Protein AF-A0A6C0D6E5-F1 (afdb_monomer)

Structure (mmCIF, N/CA/C/O backbone):
data_AF-A0A6C0D6E5-F1
#
_entry.id   AF-A0A6C0D6E5-F1
#
loop_
_atom_site.group_PDB
_atom_site.id
_atom_site.type_symbol
_atom_site.label_atom_id
_atom_site.label_alt_id
_atom_site.label_comp_id
_atom_site.label_asym_id
_atom_site.label_entity_id
_atom_site.label_seq_id
_atom_site.pdbx_PDB_ins_code
_atom_site.Cartn_x
_atom_site.Cartn_y
_atom_site.Cartn_z
_atom_site.occupancy
_atom_site.B_iso_or_equiv
_atom_site.auth_seq_id
_atom_site.auth_comp_id
_atom_site.auth_asym_id
_atom_site.auth_atom_id
_atom_site.pdbx_PDB_model_num
ATOM 1 N N . MET A 1 1 ? 12.173 5.783 0.478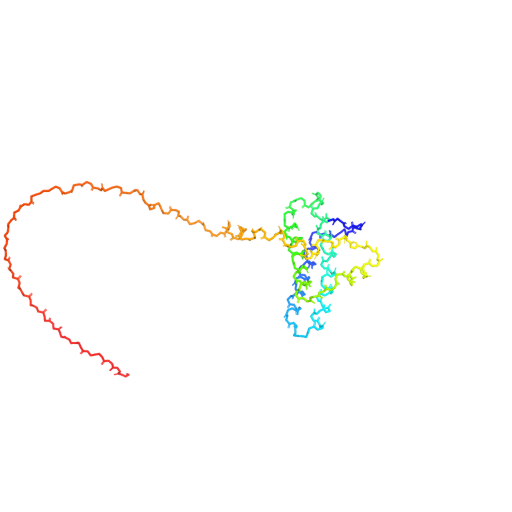 1.00 67.25 1 MET A N 1
ATOM 2 C CA . MET A 1 1 ? 13.161 4.691 0.608 1.00 67.25 1 MET A CA 1
ATOM 3 C C . MET A 1 1 ? 12.623 3.435 -0.062 1.00 67.25 1 MET A C 1
ATOM 5 O O . MET A 1 1 ? 11.403 3.321 -0.172 1.00 67.25 1 MET A O 1
ATOM 9 N N . ALA A 1 2 ? 13.518 2.569 -0.546 1.00 81.38 2 ALA A N 1
ATOM 10 C CA . ALA A 1 2 ? 13.179 1.282 -1.159 1.00 81.38 2 ALA A CA 1
ATOM 11 C C . ALA A 1 2 ? 12.972 0.198 -0.089 1.00 81.38 2 ALA A C 1
ATOM 13 O O . ALA A 1 2 ? 13.530 0.306 1.003 1.00 81.38 2 ALA A O 1
ATOM 14 N N . SER A 1 3 ? 12.185 -0.829 -0.411 1.00 89.19 3 SER A N 1
ATOM 15 C CA . SER A 1 3 ? 12.092 -2.048 0.400 1.00 89.19 3 SER A CA 1
ATOM 16 C C . SER A 1 3 ? 13.419 -2.824 0.352 1.00 89.19 3 SER A C 1
ATOM 18 O O . SER A 1 3 ? 14.113 -2.765 -0.669 1.00 89.19 3 SER A O 1
ATOM 20 N N . PRO A 1 4 ? 13.782 -3.560 1.422 1.00 89.44 4 PRO A N 1
ATOM 21 C CA . PRO A 1 4 ? 14.904 -4.499 1.383 1.00 89.44 4 PRO A CA 1
ATOM 22 C C . PRO A 1 4 ? 14.648 -5.709 0.466 1.00 89.44 4 PRO A C 1
ATOM 24 O O . PRO A 1 4 ? 15.594 -6.417 0.127 1.00 89.44 4 PRO A O 1
ATOM 27 N N . TYR A 1 5 ? 13.402 -5.930 0.034 1.00 92.69 5 TYR A N 1
ATOM 28 C CA . TYR A 1 5 ? 13.010 -7.014 -0.863 1.00 92.69 5 TYR A CA 1
ATOM 29 C C . TYR A 1 5 ? 12.548 -6.484 -2.219 1.00 92.69 5 TYR A C 1
ATOM 31 O O . TYR A 1 5 ? 12.084 -5.350 -2.358 1.00 92.69 5 TYR A O 1
ATOM 39 N N . LYS A 1 6 ? 12.684 -7.338 -3.233 1.00 92.31 6 LYS A N 1
ATOM 40 C CA . LYS A 1 6 ? 12.216 -7.082 -4.593 1.00 92.31 6 LYS A CA 1
ATOM 41 C C . LYS A 1 6 ? 10.868 -7.747 -4.813 1.00 92.31 6 LYS A C 1
ATOM 43 O O . LYS A 1 6 ? 10.671 -8.897 -4.431 1.00 92.31 6 LYS A O 1
ATOM 48 N N . TYR A 1 7 ? 9.962 -7.019 -5.448 1.00 91.81 7 TYR A N 1
ATOM 49 C CA . TYR A 1 7 ? 8.630 -7.498 -5.789 1.00 91.81 7 TYR A CA 1
ATOM 50 C C . TYR A 1 7 ? 8.609 -8.192 -7.149 1.00 91.81 7 TYR A C 1
ATOM 52 O O . TYR A 1 7 ? 7.763 -9.055 -7.360 1.00 91.81 7 TYR A O 1
ATOM 60 N N . HIS A 1 8 ? 9.509 -7.823 -8.073 1.00 93.12 8 HIS A N 1
ATOM 61 C CA . HIS A 1 8 ? 9.564 -8.382 -9.432 1.00 93.12 8 HIS A CA 1
ATOM 62 C C . HIS A 1 8 ? 8.216 -8.347 -10.178 1.00 93.12 8 HIS A C 1
ATOM 64 O O . HIS A 1 8 ? 7.939 -9.168 -11.054 1.00 93.12 8 HIS A O 1
ATOM 70 N N . ALA A 1 9 ? 7.360 -7.386 -9.834 1.00 93.12 9 ALA A N 1
ATOM 71 C CA . ALA A 1 9 ? 6.061 -7.221 -10.460 1.00 93.12 9 ALA A CA 1
ATOM 72 C C . ALA A 1 9 ? 6.204 -6.502 -11.807 1.00 93.12 9 ALA A C 1
ATOM 74 O O . ALA A 1 9 ? 7.075 -5.656 -11.989 1.00 93.12 9 ALA A O 1
ATOM 75 N N . THR A 1 10 ? 5.327 -6.803 -12.763 1.00 94.81 10 THR A N 1
ATOM 76 C CA . THR A 1 10 ? 5.278 -6.052 -14.026 1.00 94.81 10 THR A CA 1
ATOM 77 C C . THR A 1 10 ? 4.516 -4.741 -13.843 1.00 94.81 10 THR A C 1
ATOM 79 O O . THR A 1 10 ? 3.627 -4.645 -12.996 1.00 94.81 10 THR A O 1
ATOM 82 N N . ALA A 1 11 ? 4.778 -3.743 -14.694 1.00 92.50 11 ALA A N 1
ATOM 83 C CA . ALA A 1 11 ? 4.009 -2.495 -14.662 1.00 92.50 11 ALA A CA 1
ATOM 84 C C . ALA A 1 11 ? 2.496 -2.720 -14.813 1.00 92.50 11 ALA A C 1
ATOM 86 O O . ALA A 1 11 ? 1.717 -2.037 -14.160 1.00 92.50 11 ALA A O 1
ATOM 87 N N . LYS A 1 12 ? 2.068 -3.695 -15.625 1.00 94.06 12 LYS A N 1
ATOM 88 C CA . LYS A 1 12 ? 0.643 -4.028 -15.767 1.00 94.06 12 LYS A CA 1
ATOM 89 C C . LYS A 1 12 ? 0.059 -4.555 -14.452 1.00 94.06 12 LYS A C 1
ATOM 91 O O . LYS A 1 12 ? -0.959 -4.041 -14.006 1.00 94.06 12 LYS A O 1
ATOM 96 N N . ALA A 1 13 ? 0.732 -5.516 -13.819 1.00 95.25 13 ALA A N 1
ATOM 97 C CA . ALA A 1 13 ? 0.279 -6.097 -12.556 1.00 95.25 13 ALA A CA 1
ATOM 98 C C . ALA A 1 13 ? 0.186 -5.044 -11.440 1.00 95.25 13 ALA A C 1
ATOM 100 O O . ALA A 1 13 ? -0.779 -5.019 -10.685 1.00 95.25 13 ALA A O 1
ATOM 101 N N . VAL A 1 14 ? 1.155 -4.129 -11.368 1.00 95.19 14 VAL A N 1
ATOM 102 C CA . VAL A 1 14 ? 1.156 -3.046 -10.373 1.00 95.19 14 VAL A CA 1
ATOM 103 C C . VAL A 1 14 ? 0.028 -2.036 -10.616 1.00 95.19 14 VAL A C 1
ATOM 105 O O . VAL A 1 14 ? -0.578 -1.557 -9.660 1.00 95.19 14 VAL A O 1
ATOM 108 N N . MET A 1 15 ? -0.295 -1.732 -11.875 1.00 93.56 15 MET A N 1
ATOM 109 C CA . MET A 1 15 ? -1.439 -0.874 -12.211 1.00 93.56 15 MET A CA 1
ATOM 110 C C . MET A 1 15 ? -2.774 -1.528 -11.826 1.00 93.56 15 MET A C 1
ATOM 112 O O . MET A 1 15 ? -3.643 -0.868 -11.261 1.00 93.56 15 MET A O 1
ATOM 116 N N . GLU A 1 16 ? -2.936 -2.825 -12.099 1.00 95.56 16 GLU A N 1
ATOM 117 C CA . GLU A 1 16 ? -4.130 -3.587 -11.706 1.00 95.56 16 GLU A CA 1
ATOM 118 C C . GLU A 1 16 ? -4.276 -3.658 -10.183 1.00 95.56 16 GLU A C 1
ATOM 120 O O . GLU A 1 16 ? -5.361 -3.409 -9.656 1.00 95.56 16 GLU A O 1
ATOM 125 N N . TRP A 1 17 ? -3.174 -3.901 -9.470 1.00 96.00 17 TRP A N 1
ATOM 126 C CA . TRP A 1 17 ? -3.155 -3.864 -8.011 1.00 96.00 17 TRP A CA 1
ATOM 127 C C . TRP A 1 17 ? -3.580 -2.489 -7.485 1.00 96.00 17 TRP A C 1
ATOM 129 O O . TRP A 1 17 ? -4.460 -2.399 -6.632 1.00 96.00 17 TRP A O 1
ATOM 139 N N . ALA A 1 18 ? -3.043 -1.403 -8.044 1.00 94.81 18 ALA A N 1
ATOM 140 C CA . ALA A 1 18 ? -3.436 -0.060 -7.635 1.00 94.81 18 ALA A CA 1
ATOM 141 C C . ALA A 1 18 ? -4.929 0.220 -7.837 1.00 94.81 18 ALA A C 1
ATOM 143 O O . ALA A 1 18 ? -5.557 0.803 -6.956 1.00 94.81 18 ALA A O 1
ATOM 144 N N . ASN A 1 19 ? -5.513 -0.227 -8.950 1.00 93.56 19 ASN A N 1
ATOM 145 C CA . ASN A 1 19 ? -6.950 -0.087 -9.181 1.00 93.56 19 ASN A CA 1
ATOM 146 C C . ASN A 1 19 ? -7.769 -0.838 -8.123 1.00 93.56 19 ASN A C 1
ATOM 148 O O . ASN A 1 19 ? -8.722 -0.273 -7.591 1.00 93.56 19 ASN A O 1
ATOM 152 N N . SER A 1 20 ? -7.364 -2.063 -7.773 1.00 93.69 20 SER A N 1
ATOM 153 C CA . SER A 1 20 ? -8.023 -2.852 -6.725 1.00 93.69 20 SER A CA 1
ATOM 154 C C . SER A 1 20 ? -7.976 -2.148 -5.365 1.00 93.69 20 SER A C 1
ATOM 156 O O . SER A 1 20 ? -8.992 -2.046 -4.682 1.00 93.69 20 SER A O 1
ATOM 158 N N . GLU A 1 21 ? -6.815 -1.619 -4.969 1.00 92.56 21 GLU A N 1
ATOM 159 C CA . GLU A 1 21 ? -6.662 -0.910 -3.689 1.00 92.56 21 GLU A CA 1
ATOM 160 C C . GLU A 1 21 ? -7.474 0.392 -3.649 1.00 92.56 21 GLU A C 1
ATOM 162 O O . GLU A 1 21 ? -8.087 0.720 -2.634 1.00 92.56 21 GLU A O 1
ATOM 167 N N . LEU A 1 22 ? -7.526 1.136 -4.757 1.00 89.56 22 LEU A N 1
ATOM 168 C CA . LEU A 1 22 ? -8.333 2.356 -4.852 1.00 89.56 22 LEU A CA 1
ATOM 169 C C . LEU A 1 22 ? -9.838 2.061 -4.815 1.00 89.56 22 LEU A C 1
ATOM 171 O O . LEU A 1 22 ? -10.597 2.845 -4.248 1.00 89.56 22 LEU A O 1
ATOM 175 N N . GLU A 1 23 ? -10.277 0.926 -5.359 1.00 91.38 23 GLU A N 1
ATOM 176 C CA . GLU A 1 23 ? -11.666 0.483 -5.236 1.00 91.38 23 GLU A CA 1
ATOM 177 C C . GLU A 1 23 ? -12.034 0.188 -3.773 1.00 91.38 23 GLU A C 1
ATOM 179 O O . GLU A 1 23 ? -13.112 0.577 -3.311 1.00 91.38 23 GLU A O 1
ATOM 184 N N . HIS A 1 24 ? -11.121 -0.422 -3.005 1.00 90.75 24 HIS A N 1
ATOM 185 C CA . HIS A 1 24 ? -11.330 -0.661 -1.575 1.00 90.75 24 HIS A CA 1
ATOM 186 C C . HIS A 1 24 ? -11.574 0.632 -0.790 1.00 90.75 24 HIS A C 1
ATOM 188 O O . HIS A 1 24 ? -12.421 0.637 0.100 1.00 90.75 24 HIS A O 1
ATOM 194 N N . VAL A 1 25 ? -10.935 1.747 -1.159 1.00 92.06 25 VAL A N 1
ATOM 195 C CA . VAL A 1 25 ? -11.187 3.061 -0.533 1.00 92.06 25 VAL A CA 1
ATOM 196 C C . VAL A 1 25 ? -12.644 3.490 -0.683 1.00 92.06 25 VAL A C 1
ATOM 198 O O . VAL A 1 25 ? -13.250 3.953 0.283 1.00 92.06 25 VAL A O 1
ATOM 201 N N . GLY A 1 26 ? -13.226 3.304 -1.871 1.00 89.44 26 GLY A N 1
ATOM 202 C CA . GLY A 1 26 ? -14.639 3.600 -2.105 1.00 89.44 26 GLY A CA 1
ATOM 203 C C . GLY A 1 26 ? -15.557 2.739 -1.238 1.00 89.44 26 GLY A C 1
ATOM 204 O O . GLY A 1 26 ? -16.528 3.240 -0.676 1.00 89.44 26 GLY A O 1
ATOM 205 N N . ARG A 1 27 ? -15.211 1.457 -1.064 1.00 90.88 27 ARG A N 1
ATOM 206 C CA . ARG A 1 27 ? -15.963 0.526 -0.207 1.00 90.88 27 ARG A CA 1
ATOM 207 C C . ARG A 1 27 ? -15.869 0.890 1.275 1.00 90.88 27 ARG A C 1
ATOM 209 O O . ARG A 1 27 ? -16.872 0.792 1.971 1.00 90.88 27 ARG A O 1
ATOM 216 N N . ILE A 1 28 ? -14.703 1.341 1.743 1.00 93.06 28 ILE A N 1
ATOM 217 C CA . ILE A 1 28 ? -14.525 1.839 3.116 1.00 93.06 28 ILE A CA 1
ATOM 218 C C . ILE A 1 28 ? -15.447 3.037 3.349 1.00 93.06 28 ILE A C 1
ATOM 220 O O . ILE A 1 28 ? -16.218 3.031 4.300 1.00 93.06 28 ILE A O 1
ATOM 224 N N . ALA A 1 29 ? -15.419 4.027 2.453 1.00 90.06 29 ALA A N 1
ATOM 225 C CA . ALA A 1 29 ? -16.241 5.229 2.585 1.00 90.06 29 ALA A CA 1
ATOM 226 C C . ALA A 1 29 ? -17.754 4.944 2.518 1.00 90.06 29 ALA A C 1
ATOM 228 O O . ALA A 1 29 ? -18.539 5.674 3.113 1.00 90.06 29 ALA A O 1
ATOM 229 N N . ALA A 1 30 ? -18.161 3.897 1.794 1.00 91.25 30 ALA A N 1
ATOM 230 C CA . ALA A 1 30 ? -19.555 3.464 1.707 1.00 91.25 30 ALA A CA 1
ATOM 231 C C . ALA A 1 30 ? -20.020 2.638 2.920 1.00 91.25 30 ALA A C 1
ATOM 233 O O . ALA A 1 30 ? -21.221 2.442 3.095 1.00 91.25 30 ALA A O 1
ATOM 234 N N . CYS A 1 31 ? -19.099 2.121 3.736 1.00 90.88 31 CYS A N 1
AT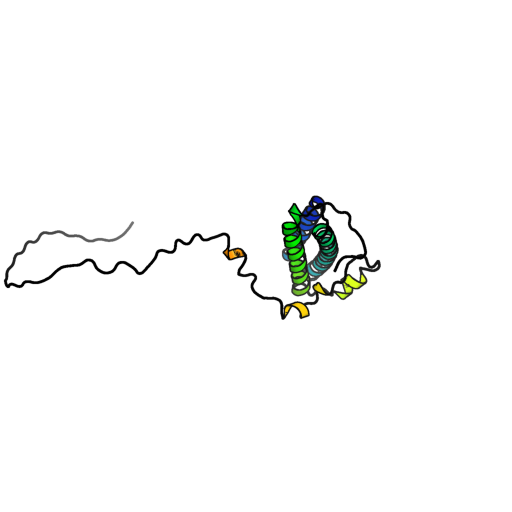OM 235 C CA . CYS A 1 31 ? -19.448 1.411 4.959 1.00 90.88 31 CYS A CA 1
ATOM 236 C C . CYS A 1 31 ? -19.855 2.417 6.041 1.00 90.88 31 CYS A C 1
ATOM 238 O O . CYS A 1 31 ? -19.191 3.433 6.197 1.00 90.88 31 CYS A O 1
ATOM 240 N N . GLU A 1 32 ? -20.921 2.147 6.794 1.00 89.19 32 GLU A N 1
ATOM 241 C CA . GLU A 1 32 ? -21.401 3.056 7.849 1.00 89.19 32 GLU A CA 1
ATOM 242 C C . GLU A 1 32 ? -20.802 2.744 9.230 1.00 89.19 32 GLU A C 1
ATOM 244 O O . GLU A 1 32 ? -20.724 3.630 10.079 1.00 89.19 32 GLU A O 1
ATOM 249 N N . ASP A 1 33 ? -20.369 1.499 9.467 1.00 95.88 33 ASP A N 1
ATOM 250 C CA . ASP A 1 33 ? -19.856 1.070 10.771 1.00 95.88 33 ASP A CA 1
ATOM 251 C C . ASP A 1 33 ? -18.391 1.510 10.972 1.00 95.88 33 ASP A C 1
ATOM 253 O O . ASP A 1 33 ? -17.515 1.088 10.205 1.00 95.88 33 ASP A O 1
ATOM 257 N N . PRO A 1 34 ? -18.080 2.294 12.023 1.00 94.19 34 PRO A N 1
ATOM 258 C CA . PRO A 1 34 ? -16.729 2.810 12.246 1.00 94.19 34 PRO A CA 1
ATOM 259 C C . PRO A 1 34 ? -15.662 1.735 12.488 1.00 94.19 34 PRO A C 1
ATOM 261 O O . PRO A 1 34 ? -14.506 1.915 12.102 1.00 94.19 34 PRO A O 1
ATOM 264 N N . ASN A 1 35 ? -16.014 0.609 13.113 1.00 93.94 35 ASN A N 1
ATOM 265 C CA . ASN A 1 35 ? -15.057 -0.466 13.385 1.00 93.94 35 ASN A CA 1
ATOM 266 C C . ASN A 1 35 ? -14.732 -1.237 12.103 1.00 93.94 35 ASN A C 1
ATOM 268 O O . ASN A 1 35 ? -13.579 -1.617 11.868 1.00 93.94 35 ASN A O 1
ATOM 272 N N . ILE A 1 36 ? -15.738 -1.449 11.253 1.00 94.12 36 ILE A N 1
ATOM 273 C CA . ILE A 1 36 ? -15.554 -2.066 9.939 1.00 94.12 36 ILE A CA 1
ATOM 274 C C . ILE A 1 36 ? -14.727 -1.141 9.039 1.00 94.12 36 ILE A C 1
ATOM 276 O O . ILE A 1 36 ? -13.759 -1.598 8.426 1.00 94.12 36 ILE A O 1
ATOM 280 N N . GLN A 1 37 ? -15.042 0.157 9.017 1.00 95.50 37 GLN A N 1
ATOM 281 C CA . GLN A 1 37 ? -14.253 1.167 8.311 1.00 95.50 37 GLN A CA 1
ATOM 282 C C . GLN A 1 37 ? -12.788 1.143 8.752 1.00 95.50 37 GLN A C 1
ATOM 284 O O . GLN A 1 37 ? -11.904 1.027 7.905 1.00 95.50 37 GLN A O 1
ATOM 289 N N . TYR A 1 38 ? -12.528 1.181 10.063 1.00 94.81 38 TYR A N 1
ATOM 290 C CA . TYR A 1 38 ? -11.178 1.098 10.619 1.00 94.81 38 TYR A CA 1
ATOM 291 C C . TYR A 1 38 ? -10.445 -0.167 10.160 1.00 94.81 38 TYR A C 1
ATOM 293 O O . TYR A 1 38 ? -9.322 -0.092 9.661 1.00 94.81 38 TYR A O 1
ATOM 301 N N . SER A 1 39 ? -11.088 -1.330 10.293 1.00 93.19 39 SER A N 1
ATOM 302 C CA . SER A 1 39 ? -10.480 -2.629 9.975 1.00 93.19 39 SER A CA 1
ATOM 303 C C . SER A 1 39 ? -10.099 -2.726 8.496 1.00 93.19 39 SER A C 1
ATOM 305 O O . SER A 1 39 ? -8.985 -3.141 8.162 1.00 93.19 39 SER A O 1
ATOM 307 N N . TYR A 1 40 ? -10.992 -2.295 7.600 1.00 94.38 40 TYR A N 1
ATOM 308 C CA . TYR A 1 40 ? -10.691 -2.255 6.171 1.00 94.38 40 TYR A CA 1
ATOM 309 C C . TYR A 1 40 ? -9.638 -1.204 5.838 1.00 94.38 40 TYR A C 1
ATOM 311 O O . TYR A 1 40 ? -8.719 -1.506 5.083 1.00 94.38 40 TYR A O 1
ATOM 319 N N . ALA A 1 41 ? -9.712 -0.008 6.422 1.00 95.31 41 ALA A N 1
ATOM 320 C CA . ALA A 1 41 ? -8.729 1.039 6.180 1.00 95.31 41 ALA A CA 1
ATOM 321 C C . ALA A 1 41 ? -7.323 0.602 6.617 1.00 95.31 41 ALA A C 1
ATOM 323 O O . ALA A 1 41 ? -6.370 0.787 5.861 1.00 95.31 41 ALA A O 1
ATOM 324 N N . LEU A 1 42 ? -7.189 -0.061 7.770 1.00 94.50 42 LEU A N 1
ATOM 325 C CA . LEU A 1 42 ? -5.932 -0.660 8.225 1.00 94.50 42 LEU A CA 1
ATOM 326 C C . LEU A 1 42 ? -5.396 -1.679 7.207 1.00 94.50 42 LEU A C 1
ATOM 328 O O . LEU A 1 42 ? -4.224 -1.613 6.826 1.00 94.50 42 LEU A O 1
ATOM 332 N N . SER A 1 43 ? -6.251 -2.590 6.726 1.00 93.94 43 SER A N 1
ATOM 333 C CA . SER A 1 43 ? -5.858 -3.591 5.727 1.00 93.94 43 SER A CA 1
ATOM 334 C C . SER A 1 43 ? -5.437 -2.954 4.400 1.00 93.94 43 SER A C 1
ATOM 336 O O . SER A 1 43 ? -4.428 -3.355 3.821 1.00 93.94 43 SER A O 1
ATOM 338 N N . THR A 1 44 ? -6.183 -1.956 3.924 1.00 95.62 44 THR A N 1
ATOM 339 C CA . THR A 1 44 ? -5.897 -1.240 2.675 1.00 95.62 44 THR A CA 1
ATOM 340 C C . THR A 1 44 ? -4.602 -0.444 2.779 1.00 95.62 44 THR A C 1
ATOM 342 O O . THR A 1 44 ? -3.787 -0.488 1.864 1.00 95.62 44 THR A O 1
ATOM 345 N N . VAL A 1 45 ? -4.332 0.232 3.902 1.00 95.62 45 VAL A N 1
ATOM 346 C CA . VAL A 1 45 ? -3.045 0.925 4.087 1.00 95.62 45 VAL A CA 1
ATOM 347 C C . VAL A 1 45 ? -1.884 -0.070 4.076 1.00 95.62 45 VAL A C 1
ATOM 349 O O . VAL A 1 45 ? -0.847 0.224 3.483 1.00 95.62 45 VAL A O 1
ATOM 352 N N . ASN A 1 46 ? -2.048 -1.260 4.660 1.00 94.38 46 ASN A N 1
ATOM 353 C CA . ASN A 1 46 ? -1.019 -2.296 4.594 1.00 94.38 46 ASN A CA 1
ATOM 354 C C . ASN A 1 46 ? -0.775 -2.787 3.150 1.00 94.38 46 ASN A C 1
ATOM 356 O O . ASN A 1 46 ? 0.373 -2.839 2.707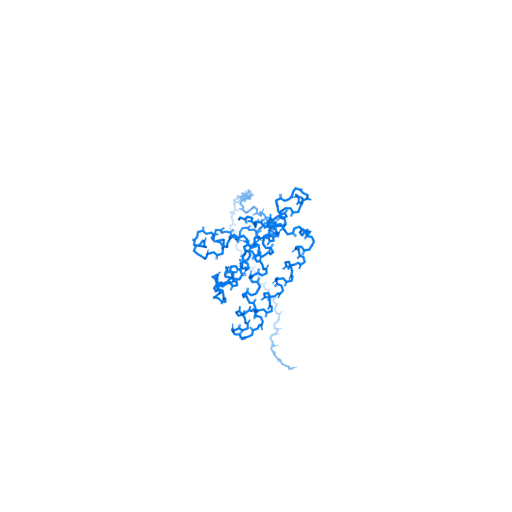 1.00 94.38 46 ASN A O 1
ATOM 360 N N . GLY A 1 47 ? -1.835 -3.074 2.385 1.00 94.50 47 GLY A N 1
ATOM 361 C CA . GLY A 1 47 ? -1.731 -3.445 0.965 1.00 94.50 47 GLY A CA 1
ATOM 362 C C . GLY A 1 47 ? -1.071 -2.350 0.121 1.00 94.50 47 GLY A C 1
ATOM 363 O O . GLY A 1 47 ? -0.111 -2.598 -0.614 1.00 94.50 47 GLY A O 1
ATOM 364 N N . MET A 1 48 ? -1.494 -1.101 0.318 1.00 95.81 48 MET A N 1
ATOM 365 C CA . MET A 1 48 ? -0.924 0.067 -0.351 1.00 95.81 48 MET A CA 1
ATOM 366 C C . MET A 1 48 ? 0.545 0.328 0.011 1.00 95.81 48 MET A C 1
ATOM 368 O O . MET A 1 48 ? 1.284 0.846 -0.826 1.00 95.81 48 MET A O 1
ATOM 372 N N . ALA A 1 49 ? 1.006 -0.044 1.210 1.00 95.06 49 ALA A N 1
ATOM 373 C CA . ALA A 1 49 ? 2.418 0.068 1.579 1.00 95.06 49 ALA A CA 1
ATOM 374 C C . ALA A 1 49 ? 3.297 -0.856 0.719 1.00 95.06 49 ALA A C 1
ATOM 376 O O . ALA A 1 49 ? 4.343 -0.426 0.224 1.00 95.06 49 ALA A O 1
ATOM 377 N N . HIS A 1 50 ? 2.842 -2.088 0.473 1.00 95.44 50 HIS A N 1
ATOM 378 C CA . HIS A 1 50 ? 3.518 -3.008 -0.441 1.00 95.44 50 HIS A CA 1
ATOM 379 C C . HIS A 1 50 ? 3.470 -2.505 -1.887 1.00 95.44 50 HIS A C 1
ATOM 381 O O . HIS A 1 50 ? 4.497 -2.464 -2.569 1.00 95.44 50 HIS A O 1
ATOM 387 N N . LEU A 1 51 ? 2.299 -2.046 -2.336 1.00 96.31 51 LEU A N 1
ATOM 388 C CA . LEU A 1 51 ? 2.120 -1.461 -3.663 1.00 96.31 51 LEU A CA 1
ATOM 389 C C . LEU A 1 51 ? 3.055 -0.265 -3.894 1.00 96.31 51 LEU A C 1
ATOM 391 O O . LEU A 1 51 ? 3.669 -0.145 -4.954 1.00 96.31 51 LEU A O 1
ATOM 395 N N . LYS A 1 52 ? 3.193 0.617 -2.898 1.00 95.81 52 LYS A N 1
ATOM 396 C CA . LYS A 1 52 ? 4.107 1.762 -2.938 1.00 95.81 52 LYS A CA 1
ATOM 397 C C . LYS A 1 52 ? 5.546 1.299 -3.171 1.00 95.81 52 LYS A C 1
ATOM 399 O O . LYS A 1 52 ? 6.258 1.920 -3.959 1.00 95.81 52 LYS A O 1
ATOM 404 N N . ASP A 1 53 ? 5.986 0.228 -2.516 1.00 95.56 53 ASP A N 1
ATOM 405 C CA . ASP A 1 53 ? 7.353 -0.273 -2.676 1.00 95.56 53 ASP A CA 1
ATOM 406 C C . ASP A 1 53 ? 7.571 -0.921 -4.048 1.00 95.56 53 ASP A C 1
ATOM 408 O O . ASP A 1 53 ? 8.586 -0.643 -4.691 1.00 95.56 53 ASP A O 1
ATOM 412 N N . ALA A 1 54 ? 6.592 -1.680 -4.544 1.00 96.00 54 ALA A N 1
ATOM 413 C CA . ALA A 1 54 ? 6.613 -2.240 -5.895 1.00 96.00 54 ALA A CA 1
ATOM 414 C C . ALA A 1 54 ? 6.637 -1.142 -6.978 1.00 96.00 54 ALA A C 1
ATOM 416 O O . ALA A 1 54 ? 7.406 -1.213 -7.938 1.00 96.00 54 ALA A O 1
ATOM 417 N N . LEU A 1 55 ? 5.846 -0.077 -6.806 1.00 95.94 55 LEU A N 1
ATOM 418 C CA . LEU A 1 55 ? 5.873 1.096 -7.683 1.00 95.94 55 LEU A CA 1
ATOM 419 C C . LEU A 1 55 ? 7.239 1.779 -7.660 1.00 95.94 55 LEU A C 1
ATOM 421 O O . LEU A 1 55 ? 7.767 2.132 -8.711 1.00 95.94 55 LEU A O 1
ATOM 425 N N . TYR A 1 56 ? 7.823 1.958 -6.474 1.00 95.19 56 TYR A N 1
ATOM 426 C CA . TYR A 1 56 ? 9.140 2.573 -6.342 1.00 95.19 56 TYR A CA 1
ATOM 427 C C . TYR A 1 56 ? 10.234 1.739 -7.021 1.00 95.19 56 TYR A C 1
ATOM 429 O O . TYR A 1 56 ? 11.142 2.306 -7.627 1.00 95.19 56 TYR A O 1
ATOM 437 N N . GLU A 1 57 ? 10.149 0.408 -6.963 1.00 94.94 57 GLU A N 1
ATOM 438 C CA . GLU A 1 57 ? 11.041 -0.484 -7.709 1.00 94.94 57 GLU A CA 1
ATOM 439 C C . GLU A 1 57 ? 10.948 -0.225 -9.219 1.00 94.94 57 GLU A C 1
ATOM 441 O O . GLU A 1 57 ? 11.969 0.049 -9.849 1.00 94.94 57 GLU A O 1
ATOM 446 N N . LEU A 1 58 ? 9.733 -0.205 -9.774 1.00 95.56 58 LEU A N 1
ATOM 447 C CA . LEU A 1 58 ? 9.501 0.014 -11.205 1.00 95.56 58 LEU A CA 1
ATOM 448 C C . LEU A 1 58 ? 9.890 1.415 -11.691 1.00 95.56 58 LEU A C 1
ATOM 450 O O . LEU A 1 58 ? 10.430 1.557 -12.783 1.00 95.56 58 LEU A O 1
ATOM 454 N N . VAL A 1 59 ? 9.659 2.458 -10.887 1.00 95.19 59 VAL A N 1
ATOM 455 C CA . VAL A 1 59 ? 10.066 3.844 -11.209 1.00 95.19 59 VAL A CA 1
ATOM 456 C C . VAL A 1 59 ? 11.581 3.961 -11.418 1.00 95.19 59 VAL A C 1
ATOM 458 O O . VAL A 1 59 ? 12.045 4.843 -12.151 1.00 95.19 59 VAL A O 1
ATOM 461 N N . ASN A 1 60 ? 12.353 3.100 -10.754 1.00 93.69 60 ASN A N 1
ATOM 462 C CA . ASN A 1 60 ? 13.811 3.088 -10.815 1.00 93.69 60 ASN A CA 1
ATOM 463 C C . ASN A 1 60 ? 14.372 2.018 -11.765 1.00 93.69 60 ASN A C 1
ATOM 465 O O . ASN A 1 60 ? 15.588 1.958 -11.940 1.00 93.69 60 ASN A O 1
ATOM 469 N N . ASP A 1 61 ? 13.522 1.207 -12.395 1.00 94.06 61 ASP A N 1
ATOM 470 C CA . ASP A 1 61 ? 13.933 0.220 -13.390 1.00 94.06 61 ASP A CA 1
ATOM 471 C C . ASP A 1 61 ? 14.084 0.880 -14.771 1.00 94.06 61 ASP A C 1
ATOM 473 O O . ASP A 1 61 ? 13.187 1.558 -15.283 1.00 94.06 61 ASP A O 1
ATOM 477 N N . ILE A 1 62 ? 15.247 0.672 -15.391 1.00 94.31 62 ILE A N 1
ATOM 478 C CA . ILE A 1 62 ? 15.580 1.230 -16.702 1.00 94.31 62 ILE A CA 1
ATOM 479 C C . ILE A 1 62 ? 14.663 0.709 -17.814 1.00 94.31 62 ILE A C 1
ATOM 481 O O . ILE A 1 62 ? 14.387 1.443 -18.762 1.00 94.31 62 ILE A O 1
ATOM 485 N N . ASN A 1 63 ? 14.125 -0.504 -17.662 1.00 94.94 63 ASN A N 1
ATOM 486 C CA . ASN A 1 63 ? 13.212 -1.121 -18.626 1.00 94.94 63 ASN A CA 1
ATOM 487 C C . ASN A 1 63 ? 11.856 -0.406 -18.701 1.00 94.94 63 ASN A C 1
ATOM 489 O O . ASN A 1 63 ? 11.120 -0.566 -19.672 1.00 94.94 63 ASN A O 1
ATOM 493 N N . TYR A 1 64 ? 11.521 0.400 -17.690 1.00 94.00 64 TYR A N 1
ATOM 494 C CA . TYR A 1 64 ? 10.261 1.135 -17.605 1.00 94.00 64 TYR A CA 1
ATOM 495 C C . TYR A 1 64 ? 10.449 2.650 -17.713 1.00 94.00 64 TYR A C 1
ATOM 497 O O . TYR A 1 64 ? 9.553 3.411 -17.341 1.00 94.00 64 TYR A O 1
ATOM 505 N N . LYS A 1 65 ? 11.582 3.111 -18.264 1.00 94.06 65 LYS A N 1
ATOM 506 C CA . LYS A 1 65 ? 11.895 4.541 -18.423 1.00 94.06 65 LYS A CA 1
ATOM 507 C C . LYS A 1 65 ? 10.772 5.322 -19.113 1.00 94.06 65 LYS A C 1
ATOM 509 O O . LYS A 1 65 ? 10.438 6.413 -18.657 1.00 94.06 65 LYS A O 1
ATOM 514 N N . ASP A 1 66 ? 10.147 4.740 -20.133 1.00 95.19 66 ASP A N 1
ATOM 515 C CA . ASP A 1 66 ? 9.076 5.387 -20.904 1.00 95.19 66 ASP A CA 1
ATOM 516 C C . ASP A 1 66 ? 7.764 5.534 -20.117 1.00 95.19 66 ASP A C 1
ATOM 518 O O . ASP A 1 66 ? 6.929 6.367 -20.450 1.00 95.19 66 ASP A O 1
ATOM 522 N N . LYS A 1 67 ? 7.584 4.753 -19.044 1.00 93.69 67 LYS A N 1
ATOM 523 C CA . LYS A 1 67 ? 6.411 4.797 -18.149 1.00 93.69 67 LYS A CA 1
ATOM 524 C C . LYS A 1 67 ? 6.724 5.436 -16.799 1.00 93.69 67 LYS A C 1
ATOM 526 O O . LYS A 1 67 ? 5.869 5.471 -15.915 1.00 93.69 67 LYS A O 1
ATOM 531 N N . LYS A 1 68 ? 7.953 5.924 -16.614 1.00 93.94 68 LYS A N 1
ATOM 532 C CA . LYS A 1 68 ? 8.453 6.409 -15.326 1.00 93.94 68 LYS A CA 1
ATOM 533 C C . LYS A 1 68 ? 7.582 7.519 -14.748 1.00 93.94 68 LYS A C 1
ATOM 535 O O . LYS A 1 68 ? 7.318 7.518 -13.549 1.00 93.94 68 LYS A O 1
ATOM 540 N N . GLU A 1 69 ? 7.150 8.459 -15.584 1.00 94.69 69 GLU A N 1
ATOM 541 C CA . GLU A 1 69 ? 6.324 9.579 -15.136 1.00 94.69 69 GLU A CA 1
ATOM 542 C C . GLU A 1 69 ? 4.959 9.104 -14.620 1.00 94.69 69 GLU A C 1
ATOM 544 O O . GLU A 1 69 ? 4.550 9.494 -13.526 1.00 94.69 69 GLU A O 1
ATOM 549 N N . ASP A 1 70 ? 4.296 8.204 -15.346 1.00 94.12 70 ASP A N 1
ATOM 550 C CA . ASP A 1 70 ? 3.002 7.647 -14.944 1.00 94.12 70 ASP A CA 1
ATOM 551 C C . ASP A 1 70 ? 3.113 6.821 -13.660 1.00 94.12 70 ASP A C 1
ATOM 553 O O . ASP A 1 70 ? 2.315 6.988 -12.735 1.00 94.12 70 ASP A O 1
ATOM 557 N N . LEU A 1 71 ? 4.149 5.985 -13.554 1.00 95.31 71 LEU A N 1
ATOM 558 C CA . LEU A 1 71 ? 4.428 5.206 -12.347 1.00 95.31 71 LEU A CA 1
ATOM 559 C C . LEU A 1 71 ? 4.710 6.113 -11.141 1.00 95.31 71 LEU A C 1
ATOM 561 O O . LEU A 1 71 ? 4.245 5.836 -10.036 1.00 95.31 71 LEU A O 1
ATOM 565 N N . LEU A 1 72 ? 5.423 7.227 -11.341 1.00 94.88 72 LEU A N 1
ATOM 566 C CA . LEU A 1 72 ? 5.700 8.192 -10.279 1.00 94.88 72 LEU A CA 1
ATOM 567 C C . LEU A 1 72 ? 4.428 8.927 -9.829 1.00 94.88 72 LEU A C 1
ATOM 569 O O . LEU A 1 72 ? 4.218 9.109 -8.627 1.00 94.88 72 LEU A O 1
ATOM 573 N N . ARG A 1 73 ? 3.561 9.318 -10.771 1.00 94.94 73 ARG A N 1
ATOM 574 C CA . ARG A 1 73 ? 2.250 9.919 -10.468 1.00 94.94 73 ARG A CA 1
ATOM 575 C C . ARG A 1 73 ? 1.370 8.953 -9.677 1.00 94.94 73 ARG A C 1
ATOM 577 O O . ARG A 1 73 ? 0.743 9.362 -8.694 1.00 94.94 73 ARG A O 1
ATOM 584 N N . LEU A 1 74 ? 1.361 7.675 -10.056 1.00 95.06 74 LEU A N 1
ATOM 585 C CA . LEU A 1 74 ? 0.626 6.642 -9.334 1.00 95.06 74 LEU A CA 1
ATOM 586 C C . LEU A 1 74 ? 1.198 6.431 -7.927 1.00 95.06 74 LEU A C 1
ATOM 588 O O . LEU A 1 74 ? 0.451 6.484 -6.955 1.00 95.06 74 LEU A O 1
ATOM 592 N N . HIS A 1 75 ? 2.520 6.311 -7.794 1.00 94.94 75 HIS A N 1
ATOM 593 C CA . HIS A 1 75 ? 3.209 6.199 -6.504 1.00 94.94 75 HIS A CA 1
ATOM 594 C C . HIS A 1 75 ? 2.849 7.350 -5.550 1.00 94.94 75 HIS A C 1
ATOM 596 O O . HIS A 1 75 ? 2.525 7.129 -4.383 1.00 94.94 75 HIS A O 1
ATOM 602 N N . GLN A 1 76 ? 2.853 8.592 -6.040 1.00 93.44 76 GLN A N 1
ATOM 603 C CA . GLN A 1 76 ? 2.455 9.755 -5.241 1.00 93.44 76 GLN A CA 1
ATOM 604 C C . GLN A 1 76 ? 0.971 9.734 -4.858 1.00 93.44 76 GLN A C 1
ATOM 606 O O . GLN A 1 76 ? 0.619 10.149 -3.751 1.00 93.44 76 GLN A O 1
ATOM 611 N N . SER A 1 77 ? 0.107 9.258 -5.755 1.00 93.50 77 SER A N 1
ATOM 612 C CA . SER A 1 77 ? -1.329 9.124 -5.496 1.00 93.50 77 SER A CA 1
ATOM 613 C C . SER A 1 77 ? -1.600 8.088 -4.406 1.00 93.50 77 SER A C 1
ATOM 615 O O . SER A 1 77 ? -2.310 8.400 -3.453 1.00 93.50 77 SER A O 1
ATOM 617 N N . VAL A 1 78 ? -0.954 6.918 -4.473 1.00 95.12 78 VAL A N 1
ATOM 618 C CA . VAL A 1 78 ? -1.045 5.867 -3.445 1.00 95.12 78 VAL A CA 1
ATOM 619 C C . VAL A 1 78 ? -0.622 6.410 -2.080 1.00 95.12 78 VAL A C 1
ATOM 621 O O . VAL A 1 78 ? -1.385 6.319 -1.123 1.00 95.12 78 VAL A O 1
ATOM 624 N N . ILE A 1 79 ? 0.533 7.082 -1.990 1.00 94.62 79 ILE A N 1
ATOM 625 C CA . ILE A 1 79 ? 0.991 7.686 -0.727 1.00 94.62 79 ILE A CA 1
ATOM 626 C C . ILE A 1 79 ? -0.028 8.692 -0.181 1.00 94.62 79 ILE A C 1
ATOM 628 O O . ILE A 1 79 ? -0.274 8.734 1.023 1.00 94.62 79 ILE A O 1
ATOM 632 N N . ARG A 1 80 ? -0.619 9.524 -1.044 1.00 93.94 80 ARG A N 1
ATOM 633 C CA . ARG A 1 80 ? -1.617 10.513 -0.621 1.00 93.94 80 ARG A CA 1
ATOM 634 C C . ARG A 1 80 ? -2.852 9.836 -0.038 1.00 93.94 80 ARG A C 1
ATOM 636 O O . ARG A 1 80 ? -3.317 10.251 1.018 1.00 93.94 80 ARG A O 1
ATOM 643 N N . VAL A 1 81 ? -3.351 8.799 -0.702 1.00 94.62 81 VAL A N 1
ATOM 644 C CA . VAL A 1 81 ? -4.509 8.029 -0.242 1.00 94.62 81 VAL A CA 1
ATOM 645 C C . VAL A 1 81 ? -4.216 7.355 1.094 1.00 94.62 81 VAL A C 1
ATOM 647 O O . VAL A 1 81 ? -5.005 7.510 2.019 1.00 94.62 81 VAL A O 1
ATOM 650 N N . MET A 1 82 ? -3.052 6.717 1.246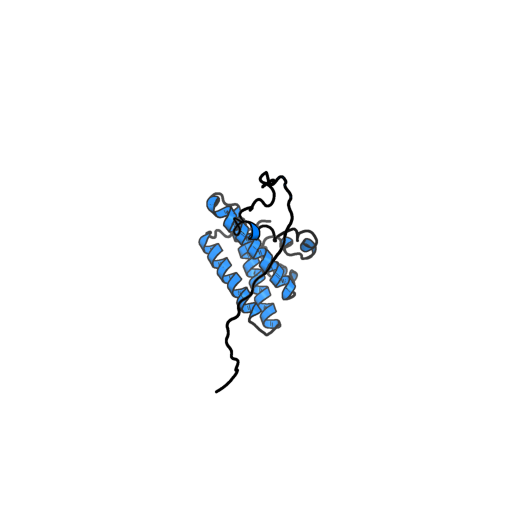 1.00 95.81 82 MET A N 1
ATOM 651 C CA . MET A 1 82 ? -2.636 6.136 2.527 1.00 95.81 82 MET A CA 1
ATOM 652 C C . MET A 1 82 ? -2.677 7.169 3.658 1.00 95.81 82 MET A C 1
ATOM 654 O O . MET A 1 82 ? -3.223 6.898 4.723 1.00 95.81 82 MET A O 1
ATOM 658 N N . LYS A 1 83 ? -2.147 8.378 3.422 1.00 94.06 83 LYS A N 1
ATOM 659 C CA . LYS A 1 83 ? -2.180 9.463 4.416 1.00 94.06 83 LYS A CA 1
ATOM 660 C C . LYS A 1 83 ? -3.600 9.884 4.784 1.00 94.06 83 LYS A C 1
ATOM 662 O O . LYS A 1 83 ? -3.855 10.141 5.956 1.00 94.06 83 LYS A O 1
ATOM 667 N N . HIS A 1 84 ? -4.502 9.959 3.806 1.00 93.75 84 HIS A N 1
ATOM 668 C CA . HIS A 1 84 ? -5.910 10.253 4.067 1.00 93.75 84 HIS A CA 1
ATOM 669 C C . HIS A 1 84 ? -6.564 9.155 4.899 1.00 93.75 84 HIS A C 1
ATOM 671 O O . HIS A 1 84 ? -7.127 9.468 5.936 1.00 93.75 84 HIS A O 1
ATOM 677 N N . LEU A 1 85 ? -6.392 7.881 4.536 1.00 94.12 85 LEU A N 1
ATOM 678 C CA . LEU A 1 85 ? -6.937 6.764 5.312 1.00 94.12 85 LEU A CA 1
ATOM 679 C C . LEU A 1 85 ? -6.445 6.779 6.765 1.00 94.12 85 LEU A C 1
ATOM 681 O O . LEU A 1 85 ? -7.239 6.627 7.688 1.00 94.12 85 LEU A O 1
ATOM 685 N N . ILE A 1 86 ? -5.147 7.015 6.976 1.00 93.94 86 ILE A N 1
ATOM 686 C CA . ILE A 1 86 ? -4.569 7.087 8.323 1.00 93.94 86 ILE A CA 1
ATOM 687 C C . ILE A 1 86 ? -5.188 8.220 9.131 1.00 93.94 86 ILE A C 1
ATOM 689 O O . ILE A 1 86 ? -5.527 8.029 10.296 1.00 93.94 86 ILE A O 1
ATOM 693 N N . LYS A 1 87 ? -5.329 9.395 8.515 1.00 93.19 87 LYS A N 1
ATOM 694 C CA . LYS A 1 87 ? -5.882 10.575 9.172 1.00 93.19 87 LYS A CA 1
ATOM 695 C C . LYS A 1 87 ? -7.373 10.414 9.468 1.00 93.19 87 LYS A C 1
ATOM 697 O O . LYS A 1 87 ? -7.795 10.688 10.585 1.00 93.19 87 LYS A O 1
ATOM 702 N N . ASP A 1 88 ? -8.149 10.008 8.473 1.00 93.31 88 ASP A N 1
ATOM 703 C CA . ASP A 1 88 ? -9.610 10.052 8.511 1.00 93.31 88 ASP A CA 1
ATOM 704 C C . ASP A 1 88 ? -10.182 8.914 9.369 1.00 93.31 88 ASP A C 1
ATOM 706 O O . ASP A 1 88 ? -11.177 9.115 10.059 1.00 93.31 88 ASP A O 1
ATOM 710 N N . TYR A 1 89 ? -9.504 7.759 9.410 1.00 93.88 89 TYR A N 1
ATOM 711 C CA . TYR A 1 89 ? -9.901 6.602 10.224 1.00 93.88 89 TYR A CA 1
ATOM 712 C C . TYR A 1 89 ? -9.021 6.392 11.464 1.00 93.88 89 TYR A C 1
ATOM 714 O O . TYR A 1 89 ? -9.138 5.369 12.130 1.00 93.88 89 TYR A O 1
ATOM 722 N N . ASN A 1 90 ? -8.143 7.348 11.791 1.00 92.38 90 ASN A N 1
ATOM 723 C CA . ASN A 1 90 ? -7.263 7.314 12.965 1.00 92.38 90 ASN A CA 1
ATOM 724 C C . ASN A 1 90 ? -6.465 5.997 13.105 1.00 92.38 90 ASN A C 1
ATOM 726 O O . ASN A 1 90 ? -6.427 5.371 14.166 1.00 92.38 90 ASN A O 1
ATOM 730 N N . ILE A 1 91 ? -5.852 5.550 12.006 1.00 92.38 91 ILE A N 1
ATOM 731 C CA . ILE A 1 91 ? -5.109 4.285 11.962 1.00 92.38 91 ILE A CA 1
ATOM 732 C C . ILE A 1 91 ? -3.813 4.412 12.764 1.00 92.38 91 ILE A C 1
ATOM 734 O O . ILE A 1 91 ? -3.013 5.326 12.548 1.00 92.38 91 ILE A O 1
ATOM 738 N N . ASP A 1 92 ? -3.555 3.436 13.633 1.00 90.25 92 ASP A N 1
ATOM 739 C CA . ASP A 1 92 ? -2.295 3.350 14.361 1.00 90.25 92 ASP A CA 1
ATOM 740 C C . ASP A 1 92 ? -1.188 2.758 13.474 1.00 90.25 92 ASP A C 1
ATOM 742 O O . ASP A 1 92 ? -1.159 1.567 13.158 1.00 90.25 92 ASP A O 1
ATOM 746 N N . LEU A 1 93 ? -0.221 3.599 13.103 1.00 89.19 93 LEU A N 1
ATOM 747 C CA . LEU A 1 93 ? 0.950 3.184 12.329 1.00 89.19 93 LEU A CA 1
ATOM 748 C C . LEU A 1 93 ? 1.807 2.135 13.048 1.00 89.19 93 LEU A C 1
ATOM 750 O O . LEU A 1 93 ? 2.519 1.381 12.380 1.00 89.19 93 LEU A O 1
ATOM 754 N N . ASN A 1 94 ? 1.768 2.068 14.381 1.00 90.88 94 ASN A N 1
ATOM 755 C CA . ASN A 1 94 ? 2.512 1.046 15.116 1.00 90.88 94 ASN A CA 1
ATOM 756 C C . ASN A 1 94 ? 1.930 -0.345 14.876 1.00 90.88 94 ASN A C 1
ATOM 758 O O . ASN A 1 94 ? 2.695 -1.301 14.782 1.00 90.88 94 ASN A O 1
ATOM 762 N N . THR A 1 95 ? 0.619 -0.451 14.667 1.00 90.50 95 THR A N 1
ATOM 763 C CA . THR A 1 95 ? -0.033 -1.710 14.296 1.00 90.50 95 THR A CA 1
ATOM 764 C C . THR A 1 95 ? 0.487 -2.235 12.954 1.00 90.50 95 THR A C 1
ATOM 766 O O . THR A 1 95 ? 0.843 -3.408 12.840 1.00 90.50 95 THR A O 1
ATOM 769 N N . ILE A 1 96 ? 0.646 -1.365 11.952 1.00 88.06 96 ILE A N 1
ATOM 770 C CA . ILE A 1 96 ? 1.207 -1.753 10.644 1.00 88.06 96 ILE A CA 1
ATOM 771 C C . ILE A 1 96 ? 2.673 -2.184 10.786 1.00 88.06 96 ILE A C 1
ATOM 773 O O . ILE A 1 96 ? 3.090 -3.203 10.234 1.00 88.06 96 ILE A O 1
ATOM 777 N N . LYS A 1 97 ? 3.463 -1.441 11.570 1.00 89.44 97 LYS A N 1
ATOM 778 C CA . LYS A 1 97 ? 4.861 -1.801 11.856 1.00 89.44 97 LYS A CA 1
ATOM 779 C C . LYS A 1 97 ? 4.969 -3.149 12.566 1.00 89.44 97 LYS A C 1
ATOM 781 O O . LYS A 1 97 ? 5.832 -3.942 12.208 1.00 89.44 97 LYS A O 1
ATOM 786 N N . ALA A 1 98 ? 4.091 -3.417 13.531 1.00 89.38 98 ALA A N 1
ATOM 787 C CA . ALA A 1 98 ? 4.048 -4.680 14.259 1.00 89.38 98 ALA A CA 1
ATOM 788 C C . ALA A 1 98 ? 3.676 -5.856 13.345 1.00 89.38 98 ALA A C 1
ATOM 790 O O . ALA A 1 98 ? 4.222 -6.947 13.499 1.00 89.38 98 ALA A O 1
ATOM 791 N N . PHE A 1 99 ? 2.805 -5.634 12.356 1.00 88.62 99 PHE A N 1
ATOM 792 C CA . PHE A 1 99 ? 2.451 -6.652 11.367 1.00 88.62 99 PHE A CA 1
ATOM 793 C C . PHE A 1 99 ? 3.608 -6.979 10.406 1.00 88.62 99 PHE A C 1
ATOM 795 O O . PHE A 1 99 ? 3.736 -8.117 9.949 1.00 88.62 99 PHE A O 1
ATOM 802 N N . ASN A 1 100 ? 4.511 -6.024 10.152 1.00 90.00 100 ASN A N 1
ATOM 803 C CA . ASN A 1 100 ? 5.708 -6.192 9.320 1.00 90.00 100 ASN A CA 1
ATOM 804 C C . ASN A 1 100 ? 6.825 -7.007 10.014 1.00 90.00 100 ASN A C 1
ATOM 806 O O . ASN A 1 100 ? 8.000 -6.643 9.993 1.00 90.00 100 ASN A O 1
ATOM 810 N N . THR A 1 101 ? 6.468 -8.141 10.615 1.00 90.44 101 THR A N 1
ATOM 811 C CA . THR A 1 101 ? 7.353 -9.026 11.397 1.00 90.44 101 THR A CA 1
ATOM 812 C C . THR A 1 101 ? 8.577 -9.521 10.626 1.00 90.44 101 THR A C 1
ATOM 814 O O . THR A 1 101 ? 9.632 -9.745 11.211 1.00 90.44 101 THR A O 1
ATOM 817 N N . LYS A 1 102 ? 8.454 -9.673 9.303 1.00 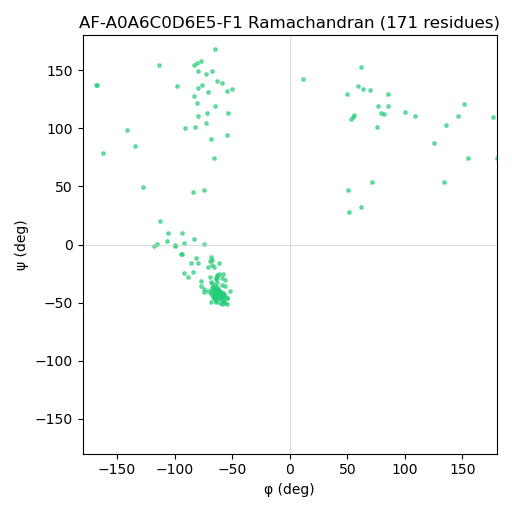91.25 102 LYS A N 1
ATOM 818 C CA . LYS A 1 102 ? 9.540 -10.106 8.409 1.00 91.25 102 LYS A CA 1
ATOM 819 C C . LYS A 1 102 ? 10.349 -8.946 7.812 1.00 91.25 102 LYS A C 1
ATOM 821 O O . LYS A 1 102 ? 11.241 -9.190 7.004 1.00 91.25 102 LYS A O 1
ATOM 826 N N . GLY A 1 103 ? 10.033 -7.697 8.169 1.00 90.06 103 GLY A N 1
ATOM 827 C CA . GLY A 1 103 ? 10.738 -6.513 7.670 1.00 90.06 103 GLY A CA 1
ATOM 828 C C . GLY A 1 103 ? 10.637 -6.333 6.153 1.00 90.06 103 GLY A C 1
ATOM 829 O O . GLY A 1 103 ? 11.587 -5.871 5.531 1.00 90.06 103 GLY A O 1
ATOM 830 N N . VAL A 1 104 ? 9.519 -6.739 5.543 1.00 91.62 104 VAL A N 1
ATOM 831 C CA . VAL A 1 104 ? 9.320 -6.705 4.086 1.00 91.62 104 VAL A CA 1
ATOM 832 C C . VAL A 1 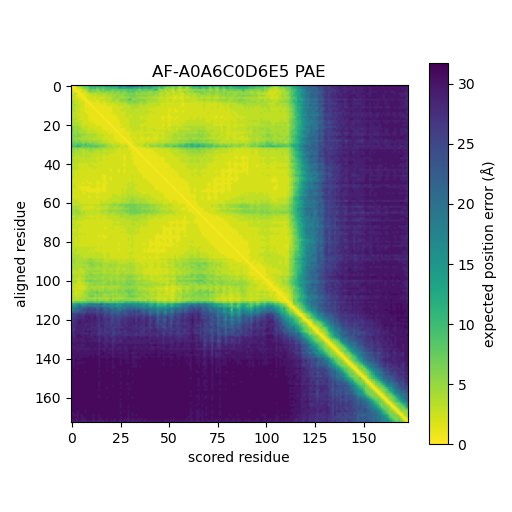104 ? 9.079 -5.283 3.589 1.00 91.62 104 VAL A C 1
ATOM 834 O O . VAL A 1 104 ? 9.598 -4.892 2.545 1.00 91.62 104 VAL A O 1
ATOM 837 N N . LEU A 1 105 ? 8.297 -4.496 4.325 1.00 91.69 105 LEU A N 1
ATOM 838 C CA . LEU A 1 105 ? 8.021 -3.109 3.959 1.00 91.69 105 LEU A CA 1
ATOM 839 C C . LEU A 1 105 ? 9.238 -2.213 4.191 1.00 91.69 105 LEU A C 1
ATOM 841 O O . LEU A 1 105 ? 9.993 -2.395 5.148 1.00 91.69 105 LEU A O 1
ATOM 845 N N . SER A 1 106 ? 9.382 -1.206 3.332 1.00 91.12 106 SER A N 1
ATOM 846 C CA . SER A 1 106 ? 10.288 -0.087 3.575 1.00 91.12 106 SER A CA 1
ATOM 847 C C . SER A 1 106 ? 9.855 0.751 4.783 1.00 91.12 106 SER A C 1
ATOM 849 O O . SER A 1 106 ? 8.741 0.635 5.298 1.00 91.12 106 SER A O 1
ATOM 851 N N . ASP A 1 107 ? 10.749 1.639 5.222 1.00 89.19 107 ASP A N 1
ATOM 852 C CA . ASP A 1 107 ? 10.459 2.581 6.298 1.00 89.19 107 ASP A CA 1
ATOM 853 C C . ASP A 1 107 ? 9.198 3.425 6.019 1.00 89.19 107 ASP A C 1
ATOM 855 O O . ASP A 1 107 ? 9.040 4.006 4.941 1.00 89.19 107 ASP A O 1
ATOM 859 N N . LEU A 1 108 ? 8.319 3.511 7.025 1.00 89.00 108 LEU A N 1
ATOM 860 C CA . LEU A 1 108 ? 7.005 4.159 6.952 1.00 89.00 108 LEU A CA 1
ATOM 861 C C . LEU A 1 108 ? 7.018 5.633 7.400 1.00 89.00 108 LEU A C 1
ATOM 863 O O . LEU A 1 108 ? 5.952 6.230 7.544 1.00 89.00 108 LEU A O 1
ATOM 867 N N . SER A 1 109 ? 8.185 6.258 7.612 1.00 87.69 109 SER A N 1
ATOM 868 C CA . SER A 1 109 ? 8.271 7.667 8.052 1.00 87.69 109 SER A CA 1
ATOM 869 C C . SER A 1 109 ? 7.584 8.652 7.102 1.00 87.69 109 SER A C 1
ATOM 871 O O . SER A 1 109 ? 7.099 9.696 7.535 1.00 87.69 109 SER A O 1
ATOM 873 N N . TYR A 1 110 ? 7.463 8.303 5.817 1.00 84.94 110 TYR A N 1
ATOM 874 C CA . TYR A 1 110 ? 6.757 9.113 4.823 1.00 84.94 110 TYR A CA 1
ATOM 875 C C . TYR A 1 110 ? 5.267 9.302 5.141 1.00 84.94 110 TYR A C 1
ATOM 877 O O . TYR A 1 110 ? 4.650 10.197 4.559 1.00 84.94 110 TYR A O 1
ATOM 885 N N . LEU A 1 111 ? 4.701 8.490 6.040 1.00 88.00 111 LEU A N 1
ATOM 886 C CA . LEU A 1 111 ? 3.319 8.559 6.516 1.00 88.00 111 LEU A CA 1
ATOM 887 C C . LEU A 1 111 ? 3.154 9.392 7.798 1.00 88.00 111 LEU A C 1
ATOM 889 O O . LEU A 1 111 ? 2.017 9.662 8.173 1.00 88.00 111 LEU A O 1
ATOM 893 N N . ASP A 1 112 ? 4.237 9.833 8.455 1.00 79.81 112 ASP A N 1
ATOM 894 C CA . ASP A 1 112 ? 4.133 10.666 9.662 1.00 79.81 112 ASP A CA 1
ATOM 895 C C . ASP A 1 112 ? 3.494 12.017 9.305 1.00 79.81 112 ASP A C 1
ATOM 897 O O . ASP A 1 112 ? 4.011 12.787 8.487 1.00 79.81 112 ASP A O 1
ATOM 901 N N . THR A 1 113 ? 2.347 12.313 9.911 1.00 63.38 113 THR A N 1
ATOM 902 C CA . THR A 1 113 ? 1.538 13.506 9.639 1.00 63.38 113 THR A CA 1
ATOM 903 C C . THR A 1 113 ? 2.245 14.803 10.035 1.00 63.38 113 THR A C 1
ATOM 905 O O . THR A 1 113 ? 1.938 15.852 9.468 1.00 63.38 113 THR A O 1
ATOM 908 N N . ARG A 1 114 ? 3.266 14.755 10.907 1.00 57.47 114 ARG A N 1
ATOM 909 C CA . ARG A 1 114 ? 4.112 15.922 11.227 1.00 57.47 114 ARG A CA 1
ATOM 910 C C . ARG A 1 114 ? 4.890 16.438 10.015 1.00 57.47 114 ARG A C 1
ATOM 912 O O . ARG A 1 114 ? 5.140 17.636 9.915 1.00 57.47 114 ARG A O 1
ATOM 919 N N . SER A 1 115 ? 5.179 15.572 9.041 1.00 50.75 115 SER A N 1
ATOM 920 C CA . SER A 1 115 ? 5.773 15.971 7.756 1.00 50.75 115 SER A CA 1
ATOM 921 C C . SER A 1 115 ? 4.823 16.791 6.862 1.00 50.75 115 SER A C 1
ATOM 923 O O . SER A 1 115 ? 5.260 17.360 5.862 1.00 50.75 115 SER A O 1
ATOM 925 N N . MET A 1 116 ? 3.527 16.889 7.199 1.00 50.91 116 MET A N 1
ATOM 926 C CA . MET A 1 116 ? 2.525 17.601 6.391 1.00 50.91 116 MET A CA 1
ATOM 927 C C . MET A 1 116 ? 2.439 19.106 6.671 1.00 50.91 116 MET A C 1
ATOM 929 O O . MET A 1 116 ? 1.913 19.833 5.831 1.00 50.91 116 MET A O 1
ATOM 933 N N . ALA A 1 117 ? 2.999 19.601 7.782 1.00 45.69 117 ALA A N 1
ATOM 934 C CA . ALA A 1 117 ? 2.962 21.029 8.120 1.00 45.69 117 ALA A CA 1
ATOM 935 C C . ALA A 1 117 ? 3.819 21.918 7.187 1.00 45.69 117 ALA A C 1
ATOM 937 O O . ALA A 1 117 ? 3.639 23.131 7.176 1.00 45.69 117 ALA A O 1
ATOM 938 N N . GLY A 1 118 ? 4.715 21.334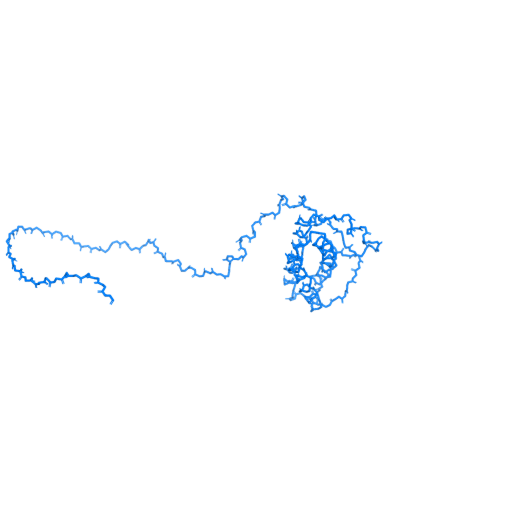 6.377 1.00 40.69 118 GLY A N 1
ATOM 939 C CA . GLY A 1 118 ? 5.599 22.073 5.459 1.00 40.69 118 GLY A CA 1
ATOM 940 C C . GLY A 1 118 ? 5.422 21.778 3.964 1.00 40.69 118 GLY A C 1
ATOM 941 O O . GLY A 1 118 ? 6.127 22.364 3.151 1.00 40.69 118 GLY A O 1
ATOM 942 N N . GLY A 1 119 ? 4.519 20.867 3.576 1.00 39.09 119 GLY A N 1
ATOM 943 C CA . GLY A 1 119 ? 4.461 20.318 2.207 1.00 39.09 119 GLY A CA 1
ATOM 944 C C . GLY A 1 119 ? 3.202 20.644 1.401 1.00 39.09 119 GLY A C 1
ATOM 945 O O . GLY A 1 119 ? 3.080 20.208 0.259 1.00 39.09 119 GLY A O 1
ATOM 946 N N . MET A 1 120 ? 2.255 21.400 1.963 1.00 45.41 120 MET A N 1
ATOM 947 C CA . MET A 1 120 ? 1.003 21.784 1.294 1.00 45.41 120 MET A CA 1
ATOM 948 C C . MET A 1 120 ? 1.199 23.026 0.400 1.00 45.41 120 MET A C 1
ATOM 950 O O . MET A 1 120 ? 0.421 23.977 0.435 1.00 45.41 120 MET A O 1
ATOM 954 N N . GLY A 1 121 ? 2.278 23.038 -0.384 1.00 42.97 121 GLY A N 1
ATOM 955 C CA . GLY A 1 121 ? 2.550 24.044 -1.402 1.00 42.97 121 GLY A CA 1
ATOM 956 C C . GLY A 1 121 ? 1.987 23.610 -2.753 1.00 42.97 121 GLY A C 1
ATOM 957 O O . GLY A 1 121 ? 2.607 22.837 -3.470 1.00 42.97 121 GLY A O 1
ATOM 958 N N . ASP A 1 122 ? 0.827 24.160 -3.107 1.00 44.06 122 ASP A N 1
ATOM 959 C CA . ASP A 1 122 ? 0.449 24.444 -4.498 1.00 44.06 122 ASP A CA 1
ATOM 960 C C . ASP A 1 122 ? 0.105 23.252 -5.428 1.00 44.06 122 ASP A C 1
ATOM 962 O O . ASP A 1 122 ? 0.567 23.150 -6.562 1.00 44.06 122 ASP A O 1
ATOM 966 N N . SER A 1 123 ? -0.827 22.380 -5.020 1.00 41.84 123 SER A N 1
ATOM 967 C CA . SER A 1 123 ? -1.500 21.446 -5.954 1.00 41.84 123 SER A CA 1
ATOM 968 C C . SER A 1 123 ? -2.547 22.125 -6.859 1.00 41.84 123 SER A C 1
ATOM 970 O O . SER A 1 123 ? -3.180 21.459 -7.677 1.00 41.84 123 SER A O 1
ATOM 972 N N . ARG A 1 124 ? -2.738 23.449 -6.740 1.00 44.91 124 ARG A N 1
ATOM 973 C CA . ARG A 1 124 ? -3.675 24.227 -7.569 1.00 44.91 124 ARG A CA 1
ATOM 974 C C . ARG A 1 124 ? -3.111 24.603 -8.946 1.00 44.91 124 ARG A C 1
ATOM 976 O O . ARG A 1 124 ? -3.890 25.002 -9.805 1.00 44.91 124 ARG A O 1
ATOM 983 N N . LYS A 1 125 ? -1.808 24.422 -9.204 1.00 41.66 125 LYS A N 1
ATOM 984 C CA . LYS A 1 125 ? -1.206 24.731 -10.518 1.00 41.66 125 LYS A CA 1
ATOM 985 C C . LYS A 1 125 ? -1.327 23.640 -11.587 1.00 41.66 125 LYS A C 1
ATOM 987 O O . LYS A 1 125 ? -1.304 23.974 -12.766 1.00 41.66 125 LYS A O 1
ATOM 992 N N . MET A 1 126 ? -1.492 22.363 -11.229 1.00 39.34 126 MET A N 1
ATOM 993 C CA . MET A 1 126 ? -1.461 21.270 -12.224 1.00 39.34 126 MET A CA 1
ATOM 994 C C . MET A 1 126 ? -2.752 21.148 -13.054 1.00 39.34 126 MET A C 1
ATOM 996 O O . MET A 1 126 ? -2.684 20.907 -14.255 1.00 39.34 126 MET A O 1
ATOM 1000 N N . TYR A 1 127 ? -3.927 21.410 -12.470 1.00 42.41 127 TYR A N 1
ATOM 1001 C CA . TYR A 1 127 ? -5.207 21.375 -13.202 1.00 42.41 127 TYR A CA 1
ATOM 1002 C C . TYR A 1 127 ? -5.534 22.676 -13.964 1.00 42.41 127 TYR A C 1
ATOM 1004 O O . TYR A 1 127 ? -6.600 22.790 -14.560 1.00 42.41 127 TYR A O 1
ATOM 1012 N N . GLY A 1 128 ? -4.618 23.654 -13.981 1.00 37.41 128 GLY A N 1
ATOM 1013 C CA . GLY A 1 128 ? -4.762 24.903 -14.740 1.00 37.41 128 GLY A CA 1
ATOM 1014 C C . GLY A 1 128 ? -4.113 24.895 -16.131 1.00 37.41 128 GLY A C 1
ATOM 1015 O O . GLY A 1 128 ? -4.316 25.836 -16.893 1.00 37.41 128 GLY A O 1
ATOM 1016 N N . MET A 1 129 ? -3.335 23.863 -16.489 1.00 44.59 129 MET A N 1
ATOM 1017 C CA . MET A 1 129 ? -2.562 23.837 -17.747 1.00 44.59 129 MET A CA 1
ATOM 1018 C C . MET A 1 129 ? -3.208 23.034 -18.892 1.00 44.59 129 MET A C 1
ATOM 1020 O O . MET A 1 129 ? -2.678 23.033 -20.000 1.00 44.59 129 MET A O 1
ATOM 1024 N N . MET A 1 130 ? -4.382 22.426 -18.686 1.00 45.16 130 MET A N 1
ATOM 1025 C CA . MET A 1 130 ? -5.146 21.721 -19.733 1.00 45.16 130 MET A CA 1
ATOM 1026 C C . MET A 1 130 ? -6.604 22.199 -19.820 1.00 45.16 130 MET A C 1
ATOM 1028 O O . MET A 1 130 ? -7.544 21.413 -19.843 1.00 45.16 130 MET A O 1
ATOM 1032 N N . GLY A 1 131 ? -6.815 23.514 -19.878 1.00 45.69 131 GLY A N 1
ATOM 1033 C CA . GLY A 1 131 ? -8.163 24.057 -20.046 1.00 45.69 131 GLY A CA 1
ATOM 1034 C C . GLY A 1 131 ? -8.201 25.573 -20.088 1.00 45.69 131 GLY A C 1
ATOM 1035 O O . GLY A 1 131 ? -8.618 26.207 -19.129 1.00 45.69 131 GLY A O 1
ATOM 1036 N N . GLY A 1 132 ? -7.765 26.169 -21.199 1.00 37.62 132 GLY A N 1
ATOM 1037 C CA . GLY A 1 132 ? -7.972 27.600 -21.413 1.00 37.62 132 GLY A CA 1
ATOM 1038 C C . GLY A 1 132 ? -6.967 28.253 -22.345 1.00 37.62 132 GLY A C 1
ATOM 1039 O O . GLY A 1 132 ? -6.163 29.073 -21.913 1.00 37.62 132 GLY A O 1
ATOM 1040 N N . LYS A 1 133 ? -7.086 28.014 -23.658 1.00 43.22 133 LYS A N 1
ATOM 1041 C CA . LYS A 1 133 ? -6.775 29.075 -24.630 1.00 43.22 133 LYS A CA 1
ATOM 1042 C C . LYS A 1 133 ? -7.808 30.191 -24.437 1.00 43.22 133 LYS A C 1
ATOM 1044 O O . LYS A 1 133 ? -8.735 30.341 -25.227 1.00 43.22 133 LYS A O 1
ATOM 1049 N N . SER A 1 134 ? -7.662 30.959 -23.361 1.00 42.09 134 SER A N 1
ATOM 1050 C CA . SER A 1 134 ? -8.317 32.249 -23.242 1.00 42.09 134 SER A CA 1
ATOM 1051 C C . SER A 1 134 ? -7.572 33.172 -24.194 1.00 42.09 134 SER A C 1
ATOM 1053 O O . SER A 1 134 ? -6.415 33.533 -23.968 1.00 42.09 134 SER A O 1
ATOM 1055 N N . ARG A 1 135 ? -8.198 33.459 -25.338 1.00 45.09 135 ARG A N 1
ATOM 1056 C CA . ARG A 1 135 ? -7.742 34.512 -26.240 1.00 45.09 135 ARG A CA 1
ATOM 1057 C C . ARG A 1 135 ? -7.643 35.778 -25.395 1.00 45.09 135 ARG A C 1
ATOM 1059 O O . ARG A 1 135 ? -8.665 36.289 -24.945 1.00 45.09 135 ARG A O 1
ATOM 1066 N N . LYS A 1 136 ? -6.423 36.278 -25.189 1.00 38.03 136 LYS A N 1
ATOM 1067 C CA . LYS A 1 136 ? -6.178 37.677 -24.833 1.00 38.03 136 LYS A CA 1
ATOM 1068 C C . LYS A 1 136 ? -6.872 38.524 -25.904 1.00 38.03 136 LYS A C 1
ATOM 1070 O O . LYS A 1 136 ? -6.314 38.744 -26.974 1.00 38.03 136 LYS A O 1
ATOM 1075 N N . MET A 1 137 ? -8.107 38.947 -25.649 1.00 37.25 137 MET A N 1
ATOM 1076 C CA . MET A 1 137 ? -8.646 40.114 -26.326 1.00 37.25 137 MET A CA 1
ATOM 1077 C C . MET A 1 137 ? -7.924 41.307 -25.721 1.00 37.25 137 MET A C 1
ATOM 1079 O O . MET A 1 137 ? -8.006 41.578 -24.525 1.00 37.25 137 MET A O 1
ATOM 1083 N N . ASN A 1 138 ? -7.126 41.936 -26.569 1.00 37.06 138 ASN A N 1
ATOM 1084 C CA . ASN A 1 138 ? -6.354 43.122 -26.285 1.00 37.06 138 ASN A CA 1
ATOM 1085 C C . ASN A 1 138 ? -7.343 44.286 -26.100 1.00 37.06 138 ASN A C 1
ATOM 1087 O O . ASN A 1 138 ? -7.774 44.905 -27.070 1.00 37.06 138 ASN A O 1
ATOM 1091 N N . ALA A 1 139 ? -7.781 44.530 -24.867 1.00 43.06 139 ALA A N 1
ATOM 1092 C CA . ALA A 1 139 ? -8.517 45.735 -24.515 1.00 43.06 139 ALA A CA 1
ATOM 1093 C C . ALA A 1 139 ? -7.495 46.847 -24.269 1.00 43.06 139 ALA A C 1
ATOM 1095 O O . ALA A 1 139 ? -6.862 46.887 -23.217 1.00 43.06 139 ALA A O 1
ATOM 1096 N N . GLY A 1 140 ? -7.321 47.719 -25.262 1.00 39.62 140 GLY A N 1
ATOM 1097 C CA . GLY A 1 140 ? -6.551 48.950 -25.094 1.00 39.62 140 GLY A CA 1
ATOM 1098 C C . GLY A 1 140 ? -5.552 49.247 -26.202 1.00 39.62 140 GLY A C 1
ATOM 1099 O O . GLY A 1 140 ? -4.392 49.480 -25.898 1.00 39.62 140 GLY A O 1
ATOM 1100 N N . MET A 1 141 ? -5.979 49.274 -27.469 1.00 40.72 141 MET A N 1
ATOM 1101 C CA . MET A 1 141 ? -5.359 50.171 -28.453 1.00 40.72 141 MET A CA 1
ATOM 1102 C C . MET A 1 141 ? -6.263 50.351 -29.679 1.00 40.72 141 MET A C 1
ATOM 1104 O O . MET A 1 141 ? -6.069 49.743 -30.724 1.00 40.72 141 MET A O 1
ATOM 1108 N N . MET A 1 142 ? -7.278 51.200 -29.542 1.00 34.78 142 MET A N 1
ATOM 1109 C CA . MET A 1 142 ? -7.853 51.908 -30.684 1.00 34.78 142 MET A CA 1
ATOM 1110 C C . MET A 1 142 ? -8.023 53.361 -30.250 1.00 34.78 142 MET A C 1
ATOM 1112 O O . MET A 1 142 ? -9.034 53.765 -29.678 1.00 34.78 142 MET A O 1
ATOM 1116 N N . GLY A 1 143 ? -6.918 54.094 -30.405 1.00 33.72 143 GLY A N 1
ATOM 1117 C CA . GLY A 1 143 ? -6.884 55.544 -30.329 1.00 33.72 143 GLY A CA 1
ATOM 1118 C C . GLY A 1 143 ? -7.825 56.120 -31.379 1.00 33.72 143 GLY A C 1
ATOM 1119 O O . GLY A 1 143 ? -7.938 55.585 -32.481 1.00 33.72 143 GLY A O 1
ATOM 1120 N N . GLY A 1 144 ? -8.534 57.164 -30.959 1.00 34.25 144 GLY A N 1
ATOM 1121 C CA . GLY A 1 144 ? -9.660 57.762 -31.650 1.00 34.25 144 GLY A CA 1
ATOM 1122 C C . GLY A 1 144 ? -9.392 58.075 -33.112 1.00 34.25 144 GLY A C 1
ATOM 1123 O O . GLY A 1 144 ? -8.383 58.680 -33.479 1.00 34.25 144 GLY A O 1
ATOM 1124 N N . ASP A 1 145 ? -10.368 57.689 -33.922 1.00 36.59 145 ASP A N 1
ATOM 1125 C CA . ASP A 1 145 ? -10.502 58.189 -35.269 1.00 36.59 145 ASP A CA 1
ATOM 1126 C C . ASP A 1 145 ? -10.759 59.698 -35.233 1.00 36.59 145 ASP A C 1
ATOM 1128 O O . ASP A 1 145 ? -11.433 60.250 -34.355 1.00 36.59 145 ASP A O 1
ATOM 1132 N N . SER A 1 146 ? -10.139 60.369 -36.186 1.00 40.78 146 SER A N 1
ATOM 1133 C CA . SER A 1 146 ? -10.090 61.816 -36.282 1.00 40.78 146 SER A CA 1
ATOM 1134 C C . SER A 1 146 ? -11.406 62.396 -36.808 1.00 40.78 146 SER A C 1
ATOM 1136 O O . SER A 1 146 ? -12.116 61.769 -37.584 1.00 40.78 146 SER A O 1
ATOM 1138 N N . ARG A 1 147 ? -11.616 63.684 -36.507 1.00 38.81 147 ARG A N 1
ATOM 1139 C CA . ARG A 1 147 ? -12.515 64.635 -37.195 1.00 38.81 147 ARG A CA 1
ATOM 1140 C C . ARG A 1 147 ? -14.022 64.501 -36.937 1.00 38.81 147 ARG A C 1
ATOM 1142 O O . ARG A 1 147 ? -14.767 63.899 -37.702 1.00 38.81 147 ARG A O 1
ATOM 1149 N N . LYS A 1 148 ? -14.505 65.391 -36.068 1.00 35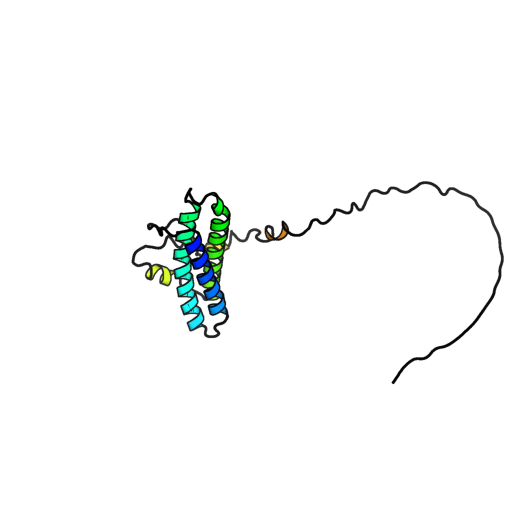.16 148 LYS A N 1
ATOM 1150 C CA . LYS A 1 148 ? -15.517 66.362 -36.513 1.00 35.16 148 LYS A CA 1
ATOM 1151 C C . LYS A 1 148 ? -15.261 67.728 -35.879 1.00 35.16 148 LYS A C 1
ATOM 1153 O O . LYS A 1 148 ? -15.576 67.977 -34.723 1.00 35.16 148 LYS A O 1
ATOM 1158 N N . MET A 1 149 ? -14.617 68.582 -36.669 1.00 34.06 149 MET A N 1
ATOM 1159 C CA . MET A 1 149 ? -14.519 70.019 -36.454 1.00 34.06 149 MET A CA 1
ATOM 1160 C C . MET A 1 149 ? -15.816 70.702 -36.921 1.00 34.06 149 MET A C 1
ATOM 1162 O O . MET A 1 149 ? -16.272 70.432 -38.025 1.00 34.06 149 MET A O 1
ATOM 1166 N N . TYR A 1 150 ? -16.307 71.608 -36.071 1.00 34.22 150 TYR A N 1
ATOM 1167 C CA . TYR A 1 150 ? -16.873 72.939 -36.347 1.00 34.22 150 TYR A CA 1
ATOM 1168 C C . TYR A 1 150 ? -18.135 73.177 -37.204 1.00 34.22 150 TYR A C 1
ATOM 1170 O O . TYR A 1 150 ? -18.432 72.504 -38.182 1.00 34.22 150 TYR A O 1
ATOM 1178 N N . MET A 1 151 ? -18.751 74.313 -36.827 1.00 35.66 151 MET A N 1
ATOM 1179 C CA . MET A 1 151 ? -19.853 75.096 -37.411 1.00 35.66 151 MET A CA 1
ATOM 1180 C C . MET A 1 151 ? -21.251 74.552 -37.061 1.00 35.66 151 MET A C 1
ATOM 1182 O O . MET A 1 151 ? -21.610 73.451 -37.440 1.00 35.66 151 MET A O 1
ATOM 1186 N N . GLY A 1 152 ? -22.099 75.215 -36.270 1.00 32.47 152 GLY A N 1
ATOM 1187 C CA . GLY A 1 152 ? -22.376 76.650 -36.206 1.00 32.47 152 GLY A CA 1
ATOM 1188 C C . GLY A 1 152 ? -23.666 76.927 -36.986 1.00 32.47 152 GLY A C 1
ATOM 1189 O O . GLY A 1 152 ? -23.672 76.761 -38.197 1.00 32.47 152 GLY A O 1
ATOM 1190 N N . GLY A 1 153 ? -24.747 77.352 -36.317 1.00 33.03 153 GLY A N 1
ATOM 1191 C CA . GLY A 1 153 ? -25.908 77.941 -37.006 1.00 33.03 153 GLY A CA 1
ATOM 1192 C C . GLY A 1 153 ? -27.299 77.480 -36.553 1.00 33.03 153 GLY A C 1
ATOM 1193 O O . GLY A 1 153 ? -27.771 76.419 -36.928 1.00 33.03 153 GLY A O 1
ATOM 1194 N N . LYS A 1 154 ? -27.942 78.350 -35.766 1.00 35.88 154 LYS A N 1
ATOM 1195 C CA . LYS A 1 154 ? -29.375 78.710 -35.670 1.00 35.88 154 LYS A CA 1
ATOM 1196 C C . LYS A 1 154 ? -30.464 77.865 -36.387 1.00 35.88 154 LYS A C 1
ATOM 1198 O O . LYS A 1 154 ? -30.403 77.638 -37.585 1.00 35.88 154 LYS A O 1
ATOM 1203 N N . SER A 1 155 ? -31.590 77.753 -35.659 1.00 35.62 155 SER A N 1
ATOM 1204 C CA . SER A 1 155 ? -33.008 77.906 -36.087 1.00 35.62 155 SER A CA 1
ATOM 1205 C C . SER A 1 155 ? -33.938 76.678 -36.192 1.00 35.62 155 SER A C 1
ATOM 1207 O O . SER A 1 155 ? -33.889 75.919 -37.143 1.00 35.62 155 SER A O 1
ATOM 1209 N N . ARG A 1 156 ? -34.902 76.663 -35.249 1.00 38.00 156 ARG A N 1
ATOM 1210 C CA . ARG A 1 156 ? -36.388 76.680 -35.382 1.00 38.00 156 ARG A CA 1
ATOM 1211 C C . ARG A 1 156 ? -37.175 75.585 -36.151 1.00 38.00 156 ARG A C 1
ATOM 1213 O O . ARG A 1 156 ? -36.985 75.398 -37.340 1.00 38.00 156 ARG A O 1
ATOM 1220 N N . LYS A 1 157 ? -38.282 75.200 -35.470 1.00 37.03 157 LYS A N 1
ATOM 1221 C CA . LYS A 1 157 ? -39.648 74.784 -35.921 1.00 37.03 157 LYS A CA 1
ATOM 1222 C C . LYS A 1 157 ? -39.820 73.337 -36.433 1.00 37.03 157 LYS A C 1
ATOM 1224 O O . LYS A 1 157 ? -39.135 72.926 -37.349 1.00 37.03 157 LYS A O 1
ATOM 1229 N N . MET A 1 158 ? -40.579 72.485 -35.721 1.00 34.38 158 MET A N 1
ATOM 1230 C CA . MET A 1 158 ? -42.056 72.251 -35.692 1.00 34.38 158 MET A CA 1
ATOM 1231 C C . MET A 1 158 ? -42.575 71.272 -36.768 1.00 34.38 158 MET A C 1
ATOM 1233 O O . MET A 1 158 ? -42.500 71.604 -37.943 1.00 34.38 158 MET A O 1
ATOM 1237 N N . ASN A 1 159 ? -43.176 70.154 -36.319 1.00 35.06 159 ASN A N 1
ATOM 1238 C CA . ASN A 1 159 ? -44.473 69.504 -36.681 1.00 35.06 159 ASN A CA 1
ATOM 1239 C C . ASN A 1 159 ? -44.353 67.979 -36.444 1.00 35.06 159 ASN A C 1
ATOM 1241 O O . ASN A 1 159 ? -43.373 67.391 -36.880 1.00 35.06 159 ASN A O 1
ATOM 1245 N N . ALA A 1 160 ? -45.150 67.298 -35.609 1.00 37.06 160 ALA A N 1
ATOM 1246 C CA . ALA A 1 160 ? -46.608 67.063 -35.548 1.00 37.06 160 ALA A CA 1
ATOM 1247 C C . ALA A 1 160 ? -47.096 65.880 -36.417 1.00 37.06 160 ALA A C 1
ATOM 1249 O O . ALA A 1 160 ? -46.821 65.827 -37.609 1.00 37.06 160 ALA A O 1
ATOM 1250 N N . GLY A 1 161 ? -47.883 64.987 -35.792 1.00 35.81 161 GLY A N 1
ATOM 1251 C CA . GLY A 1 161 ? -48.656 63.891 -36.411 1.00 35.81 161 GLY A CA 1
ATOM 1252 C C . GLY A 1 161 ? -48.321 62.526 -35.791 1.00 35.81 161 GLY A C 1
ATOM 1253 O O . GLY A 1 161 ? -47.317 61.931 -36.147 1.00 35.81 161 GLY A O 1
ATOM 1254 N N . ILE A 1 162 ? -48.952 62.072 -34.700 1.00 39.22 162 ILE A N 1
ATOM 1255 C CA . ILE A 1 162 ? -50.310 61.488 -34.573 1.00 39.22 162 ILE A CA 1
ATOM 1256 C C . ILE A 1 162 ? -50.546 60.283 -35.497 1.00 39.22 162 ILE A C 1
ATOM 1258 O O . ILE A 1 162 ? -50.745 60.465 -36.688 1.00 39.22 162 ILE A O 1
ATOM 1262 N N . MET A 1 163 ? -50.639 59.088 -34.896 1.00 42.75 163 MET A N 1
ATOM 1263 C CA . MET A 1 163 ? -51.692 58.054 -35.052 1.00 42.75 163 MET A CA 1
ATOM 1264 C C . MET A 1 163 ? -51.248 56.842 -34.203 1.00 42.75 163 MET A C 1
ATOM 1266 O O . MET A 1 163 ? -50.166 56.315 -34.412 1.00 42.75 163 MET A O 1
ATOM 1270 N N . GLY A 1 164 ? -51.890 56.508 -33.072 1.00 35.97 164 GLY A N 1
ATOM 1271 C CA . GLY A 1 164 ? -53.152 55.746 -32.980 1.00 35.97 164 GLY A CA 1
ATOM 1272 C C . GLY A 1 164 ? -52.852 54.254 -33.220 1.00 35.97 164 GLY A C 1
ATOM 1273 O O . GLY A 1 164 ? -52.347 53.932 -34.277 1.00 35.97 164 GLY A O 1
ATOM 1274 N N . ARG A 1 165 ? -53.069 53.266 -32.342 1.00 42.81 165 ARG A N 1
ATOM 1275 C CA . ARG A 1 165 ? -54.159 52.908 -31.406 1.00 42.81 165 ARG A CA 1
ATOM 1276 C C . ARG A 1 165 ? -53.604 51.793 -30.469 1.00 42.81 165 ARG A 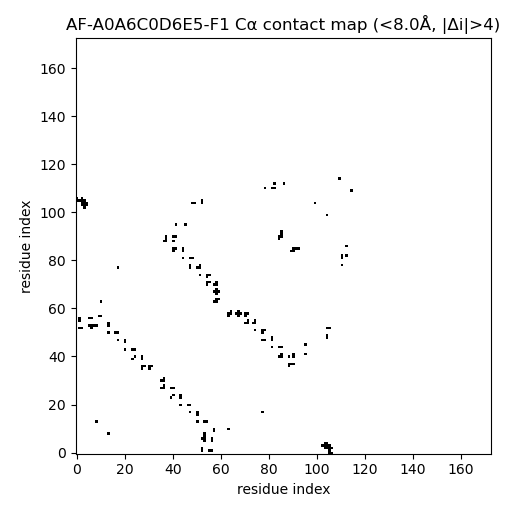C 1
ATOM 1278 O O . ARG A 1 165 ? -52.785 51.007 -30.921 1.00 42.81 165 ARG A O 1
ATOM 1285 N N . LYS A 1 166 ? -53.842 51.812 -29.140 1.00 39.81 166 LYS A N 1
ATOM 1286 C CA . LYS A 1 166 ? -54.861 51.024 -28.369 1.00 39.81 166 LYS A CA 1
ATOM 1287 C C . LYS A 1 166 ? -54.834 49.507 -28.686 1.00 39.81 166 LYS A C 1
ATOM 1289 O O . LYS A 1 166 ? -54.915 49.176 -29.854 1.00 39.81 166 LYS A O 1
ATOM 1294 N N . SER A 1 167 ? -54.780 48.513 -27.788 1.00 43.62 167 SER A N 1
ATOM 1295 C CA . SER A 1 167 ? -55.161 48.304 -26.369 1.00 43.62 167 SER A CA 1
ATOM 1296 C C . SER A 1 167 ? -54.496 46.980 -25.906 1.00 43.62 167 SER A C 1
ATOM 1298 O O . SER A 1 167 ? -54.370 46.074 -26.715 1.00 43.62 167 SER A O 1
ATOM 1300 N N . ARG A 1 168 ? -53.891 46.821 -24.720 1.00 41.06 168 ARG A N 1
ATOM 1301 C CA . ARG A 1 168 ? -54.444 46.515 -23.374 1.00 41.06 168 ARG A CA 1
ATOM 1302 C C . ARG A 1 168 ? -55.358 45.265 -23.259 1.00 41.06 168 ARG A C 1
ATOM 1304 O O . ARG A 1 168 ? -56.527 45.363 -23.614 1.00 41.06 168 ARG A O 1
ATOM 1311 N N . LYS A 1 169 ? -54.834 44.200 -22.613 1.00 44.84 169 LYS A N 1
ATOM 1312 C CA . LYS A 1 169 ? -55.399 43.270 -21.576 1.00 44.84 169 LYS A CA 1
ATOM 1313 C C . LYS A 1 169 ? -54.824 41.852 -21.785 1.00 44.84 169 LYS A C 1
ATOM 1315 O O . LYS A 1 169 ? -54.969 41.309 -22.864 1.00 44.84 169 LYS A O 1
ATOM 1320 N N . MET A 1 170 ? -53.964 41.309 -20.918 1.00 39.31 170 MET A N 1
ATOM 1321 C CA . MET A 1 170 ? -54.182 40.695 -19.588 1.00 39.31 170 MET A CA 1
ATOM 1322 C C . MET A 1 170 ? -55.197 39.529 -19.513 1.00 39.31 170 MET A C 1
ATOM 1324 O O . MET A 1 170 ? -56.398 39.763 -19.545 1.00 39.31 170 MET A O 1
ATOM 1328 N N . TYR A 1 171 ? -54.610 38.346 -19.258 1.00 37.34 171 TYR A N 1
ATOM 1329 C CA . TYR A 1 171 ? -55.006 37.172 -18.450 1.00 37.34 171 TYR A CA 1
ATOM 1330 C C . TYR A 1 171 ? -56.161 36.223 -18.821 1.00 37.34 171 TYR A C 1
ATOM 1332 O O . TYR A 1 171 ? -57.306 36.641 -18.928 1.00 37.34 171 TYR A O 1
ATOM 1340 N N . ARG A 1 172 ? -55.793 34.923 -18.712 1.00 38.81 172 ARG A N 1
ATOM 1341 C CA . ARG A 1 172 ? -56.560 33.706 -18.336 1.00 38.81 172 ARG A CA 1
ATOM 1342 C C . ARG A 1 172 ? -57.700 33.308 -19.289 1.00 38.81 172 ARG A C 1
ATOM 1344 O O . ARG A 1 172 ? -58.507 34.132 -19.679 1.00 38.81 172 ARG A O 1
ATOM 1351 N N . LYS A 1 173 ? -57.827 32.039 -19.672 1.00 38.75 173 LYS A N 1
ATOM 1352 C CA . LYS A 1 173 ? -57.785 30.819 -18.855 1.00 38.75 173 LYS A CA 1
ATOM 1353 C C . LYS A 1 173 ? -57.292 29.640 -19.689 1.00 38.75 173 LYS A C 1
ATOM 1355 O O . LYS A 1 173 ? -57.613 29.638 -20.895 1.00 38.75 173 LYS A O 1
#

Organism: NCBI:txid1070528

Secondary structure (DSSP, 8-state):
---SS-----HHHHHHHHHHHHHHHHHHHH---HHHHHHHHHHHHHHHHHHHHHHHHHHT-GGGGGGHHHHHHHHHHHHHHHHHHHHHTT--HHHHHHH-TT--SPP-GGG-GGGGGG----TTSGGGSSS--------S--PPPP---------------------------

Sequence (173 aa):
MASPYKYHATAKAVMEWANSELEHVGRIAACEDPNIQYSYALSTVNGMAHLKDALYELVNDINYKDKKEDLLRLHQSVIRVMKHLIKDYNIDLNTIKAFNTKGVLSDLSYLDTRSMAGGMGDSRKMYGMMGGKSRKMNAGMMGGDSRKMYMGGKSRKMNAGIMGRKSRKMYRK

Mean predicted aligned error: 16.06 Å

Radius of gyration: 33.67 Å; Cα contacts (8 Å, |Δi|>4): 107; chains: 1; bounding box: 73×89×52 Å

Solvent-accessible surface area (backbone atoms only — not comparable to full-atom values): 11276 Å² total; per-residue (Å²): 126,73,32,88,58,84,71,88,69,50,74,67,57,52,52,53,50,50,53,54,56,55,51,49,52,55,53,34,73,71,45,86,50,68,68,60,28,34,54,49,42,50,54,46,40,53,53,49,51,51,50,41,37,45,34,55,54,47,47,71,34,76,94,36,58,95,47,24,66,61,39,46,54,49,37,54,49,53,54,52,50,41,44,48,45,34,64,77,55,67,51,61,67,64,59,57,58,64,68,42,75,83,56,55,60,40,83,64,70,89,61,46,69,80,66,54,84,80,63,83,75,68,82,72,61,70,82,61,77,81,74,75,93,70,77,83,74,82,84,84,82,80,78,78,83,81,85,85,80,84,82,87,83,88,84,86,85,90,85,91,83,90,80,90,78,91,84,94,83,86,82,88,133

Nearest PDB structures (foldseek):
  5k7v-assembly1_B  TM=5.336E-01  e=2.170E+00  synthetic construct
  3g50-assembly1_B-2  TM=4.724E-01  e=2.544E+00  Streptomyces coelicolor
  1t6u-assembly2_J  TM=4.727E-01  e=3.145E+00  Streptomyces coelicolor
  1t6u-assembly1_B  TM=4.728E-01  e=3.889E+00  Streptomyces coelicolor
  1q0d-assembly1_A  TM=4.756E-01  e=4.324E+00  Streptomyces seoulensis

pLDDT: mean 74.2, std 25.35, range [32.47, 96.31]

Foldseek 3Di:
DAFPDAPPDDPVRLVVLLVVLVVLLVVLVVDPDLVVSQVSLLVSLLSLQLSLNNLVVLLPDPVCVVCNVVSVVSSVVSLVVNLCSCVVSVHDPVVSVVVCPVSRGDDPVSSPCVVVVPPPPDPPPPVPPPDDPPPPPPDDDDDDDDDDDDDDDDDDDDDDDDDDDDDDDDDDD